Protein AF-A0A849R329-F1 (afdb_monomer)

pLDDT: mean 85.62, std 15.32, range [41.88, 97.62]

Solvent-accessible surface area (backbone atoms only — not comparable to full-atom values): 3050 Å² total; per-residue (Å²): 133,82,75,98,68,65,87,94,46,99,67,51,73,66,52,58,53,48,55,50,53,27,60,78,69,69,55,53,70,42,80,54,94,65,64,67,52,44,77,71,73,33,48,64,37,130

Structure (mmCIF, N/CA/C/O backbone):
data_AF-A0A849R329-F1
#
_entry.id   AF-A0A849R329-F1
#
loop_
_atom_site.group_PDB
_atom_site.id
_atom_site.type_symbol
_atom_site.label_atom_id
_atom_site.label_alt_id
_atom_site.label_comp_id
_atom_site.label_asym_id
_atom_site.label_entity_id
_atom_site.label_seq_id
_atom_site.pdbx_PDB_ins_code
_atom_site.Cartn_x
_atom_site.Cartn_y
_atom_site.Cartn_z
_atom_site.occupancy
_atom_site.B_iso_or_equiv
_atom_site.auth_seq_id
_atom_site.auth_comp_id
_atom_site.auth_asym_id
_atom_site.auth_atom_id
_atom_site.pdbx_PDB_model_num
ATOM 1 N N . MET A 1 1 ? -7.199 -14.468 -10.876 1.00 41.88 1 MET A N 1
ATOM 2 C CA . MET A 1 1 ? -7.263 -13.320 -11.806 1.00 41.88 1 MET A CA 1
ATOM 3 C C . MET A 1 1 ? -6.567 -12.160 -11.109 1.00 41.88 1 MET A C 1
ATOM 5 O O . MET A 1 1 ? -7.158 -11.570 -10.216 1.00 41.88 1 MET A O 1
ATOM 9 N N . LEU A 1 2 ? -5.274 -11.942 -11.374 1.00 50.44 2 LEU A N 1
ATOM 10 C CA . LEU A 1 2 ? -4.533 -10.853 -10.728 1.00 50.44 2 LEU A CA 1
ATOM 11 C C . LEU A 1 2 ? -5.054 -9.516 -11.280 1.00 50.44 2 LEU A C 1
ATOM 13 O O . LEU A 1 2 ? -5.207 -9.405 -12.500 1.00 50.44 2 LEU A O 1
ATOM 17 N N . PRO A 1 3 ? -5.397 -8.535 -10.428 1.00 50.25 3 PRO A N 1
ATOM 18 C CA . PRO A 1 3 ? -5.938 -7.272 -10.896 1.00 50.25 3 PRO A CA 1
ATOM 19 C C . PRO A 1 3 ? -4.909 -6.562 -11.774 1.00 50.25 3 PRO A C 1
ATOM 21 O O . PRO A 1 3 ? -3.727 -6.524 -11.453 1.00 50.25 3 PRO A O 1
ATOM 24 N N . ARG A 1 4 ? -5.393 -5.987 -12.872 1.0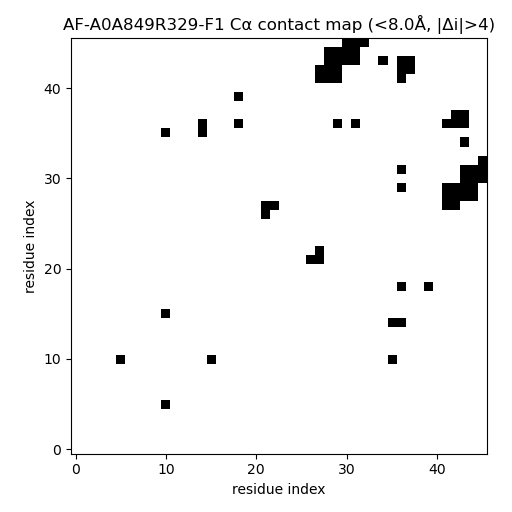0 55.78 4 ARG A N 1
ATOM 25 C CA . ARG A 1 4 ? -4.676 -5.248 -13.924 1.00 55.78 4 ARG A CA 1
ATOM 26 C C . ARG A 1 4 ? -4.093 -3.903 -13.446 1.00 55.78 4 ARG A C 1
ATOM 28 O O . ARG A 1 4 ? -4.251 -2.884 -14.103 1.00 55.78 4 ARG A O 1
ATOM 35 N N . ILE A 1 5 ? -3.527 -3.875 -12.252 1.00 57.50 5 ILE A N 1
ATOM 36 C CA . ILE A 1 5 ? -3.217 -2.675 -11.475 1.00 57.50 5 ILE A CA 1
ATOM 37 C C . ILE A 1 5 ? -1.687 -2.623 -11.347 1.00 57.50 5 ILE A C 1
ATOM 39 O O . ILE A 1 5 ? -1.062 -3.670 -11.423 1.00 57.50 5 ILE A O 1
ATOM 43 N N . PHE A 1 6 ? -1.092 -1.443 -11.173 1.00 60.50 6 PHE A N 1
ATOM 44 C CA . PHE A 1 6 ? 0.333 -1.180 -10.869 1.00 60.50 6 PHE A CA 1
ATOM 45 C C . PHE A 1 6 ? 1.234 -0.681 -12.008 1.00 60.50 6 PHE A C 1
ATOM 47 O O . PHE A 1 6 ? 2.306 -0.192 -11.695 1.00 60.50 6 PHE A O 1
ATOM 54 N N . ILE A 1 7 ? 0.838 -0.707 -13.289 1.00 56.00 7 ILE A N 1
ATOM 55 C CA . ILE A 1 7 ? 1.693 -0.118 -14.350 1.00 56.00 7 ILE A CA 1
ATOM 56 C C . ILE A 1 7 ? 1.601 1.416 -14.377 1.00 56.00 7 ILE A C 1
ATOM 58 O O . ILE A 1 7 ? 2.607 2.083 -14.582 1.00 56.00 7 ILE A O 1
ATOM 62 N N . ASP A 1 8 ? 0.419 1.978 -14.114 1.00 63.72 8 ASP A N 1
ATOM 63 C CA . ASP A 1 8 ? 0.197 3.433 -14.165 1.00 63.72 8 ASP A CA 1
ATOM 64 C C . ASP A 1 8 ? 0.424 4.138 -12.814 1.00 63.72 8 ASP A C 1
ATOM 66 O O . ASP A 1 8 ? 0.102 5.317 -12.664 1.00 63.72 8 ASP A O 1
ATOM 70 N N . LYS A 1 9 ? 0.919 3.421 -11.796 1.00 68.12 9 LYS A N 1
ATOM 71 C CA . LYS A 1 9 ? 1.153 3.965 -10.452 1.00 68.12 9 LYS A CA 1
ATOM 72 C C . LYS A 1 9 ? 2.597 3.729 -10.037 1.00 68.12 9 LYS A C 1
ATOM 74 O O . LYS A 1 9 ? 3.100 2.625 -10.204 1.00 68.12 9 LYS A O 1
ATOM 79 N N . ASP A 1 10 ? 3.222 4.753 -9.464 1.00 83.25 10 ASP A N 1
ATOM 80 C CA . ASP A 1 10 ? 4.613 4.728 -8.994 1.00 83.25 10 ASP A CA 1
ATOM 81 C C . ASP A 1 10 ? 4.742 3.976 -7.659 1.00 83.25 10 ASP A C 1
ATOM 83 O O . ASP A 1 10 ? 5.104 4.529 -6.625 1.00 83.25 10 ASP A O 1
ATOM 87 N N . PHE A 1 11 ? 4.336 2.707 -7.651 1.00 88.12 11 PHE A N 1
ATOM 88 C CA . PHE A 1 11 ? 4.463 1.848 -6.483 1.00 88.12 11 PHE A CA 1
ATOM 89 C C . PHE A 1 11 ? 5.812 1.155 -6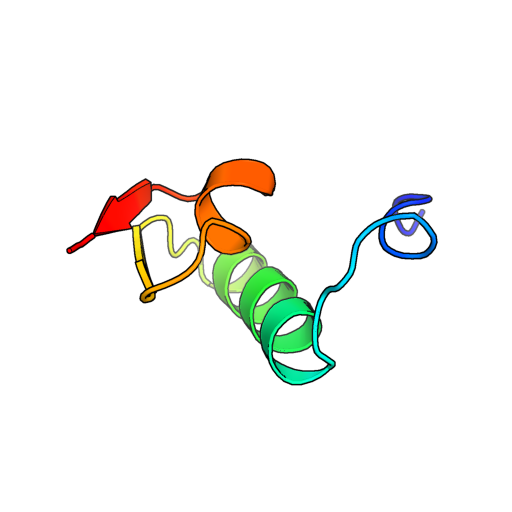.489 1.00 88.12 11 PHE A C 1
ATOM 91 O O . PHE A 1 11 ? 6.227 0.554 -7.485 1.00 88.12 11 PHE A O 1
ATOM 98 N N . SER A 1 12 ? 6.466 1.160 -5.335 1.00 89.50 12 SER A N 1
ATOM 99 C CA . SER A 1 12 ? 7.656 0.351 -5.144 1.00 89.50 12 SER A CA 1
ATOM 100 C C . SER A 1 12 ? 7.299 -1.140 -5.104 1.00 89.50 12 SER A C 1
ATOM 102 O O . SER A 1 12 ? 6.157 -1.555 -4.866 1.00 89.50 12 SER A O 1
ATOM 104 N N . PHE A 1 13 ? 8.314 -1.985 -5.277 1.00 89.12 13 PHE A N 1
ATOM 105 C CA . PHE A 1 13 ? 8.166 -3.420 -5.046 1.00 89.12 13 PHE A CA 1
ATOM 106 C C . PHE A 1 13 ? 7.699 -3.718 -3.608 1.00 89.12 13 PHE A C 1
ATOM 108 O O . PHE A 1 13 ? 6.851 -4.585 -3.395 1.00 89.12 13 PHE A O 1
ATOM 115 N N . THR A 1 14 ? 8.203 -2.961 -2.629 1.00 91.81 14 THR A N 1
ATOM 116 C CA . THR A 1 14 ? 7.839 -3.096 -1.213 1.00 91.81 14 THR A CA 1
ATOM 117 C C . THR A 1 14 ? 6.363 -2.789 -0.970 1.00 91.81 14 THR A C 1
ATOM 119 O O . THR A 1 14 ? 5.714 -3.513 -0.212 1.00 91.81 14 THR A O 1
ATOM 122 N N . ASP A 1 15 ? 5.806 -1.783 -1.651 1.00 91.44 15 ASP A N 1
ATOM 123 C CA . ASP A 1 15 ? 4.377 -1.453 -1.569 1.00 91.44 15 ASP A CA 1
ATOM 124 C C . ASP A 1 15 ? 3.527 -2.630 -2.054 1.00 91.44 15 ASP A C 1
ATOM 126 O O . ASP A 1 15 ? 2.627 -3.094 -1.353 1.00 91.44 15 ASP A O 1
ATOM 130 N N . CYS A 1 16 ? 3.880 -3.195 -3.214 1.00 91.75 16 CYS A N 1
ATOM 131 C CA . CYS A 1 16 ? 3.177 -4.337 -3.798 1.00 91.75 16 CYS A CA 1
ATOM 132 C C . CYS A 1 16 ? 3.155 -5.556 -2.865 1.00 91.75 16 CYS A C 1
ATOM 134 O O . CYS A 1 16 ? 2.098 -6.157 -2.657 1.00 91.75 16 CYS A O 1
ATOM 136 N N . VAL A 1 17 ? 4.306 -5.911 -2.283 1.00 94.06 17 VAL A N 1
ATOM 137 C CA . VAL A 1 17 ? 4.400 -7.029 -1.330 1.00 94.06 17 VAL A CA 1
ATOM 138 C C . VAL A 1 17 ? 3.561 -6.743 -0.085 1.00 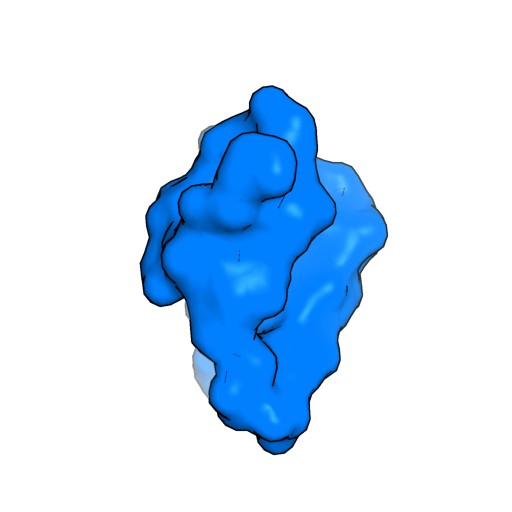94.06 17 VAL A C 1
ATOM 140 O O . VAL A 1 17 ? 2.790 -7.602 0.350 1.00 94.06 17 VAL A O 1
ATOM 143 N N . SER A 1 18 ? 3.646 -5.523 0.445 1.00 94.81 18 SER A N 1
ATOM 144 C CA . SER A 1 18 ? 2.878 -5.104 1.621 1.00 94.81 18 SER A CA 1
ATOM 145 C C . SER A 1 18 ? 1.372 -5.218 1.377 1.00 94.81 18 SER A C 1
ATOM 147 O O . SER A 1 18 ? 0.659 -5.761 2.218 1.00 94.81 18 SER A O 1
ATOM 149 N N . PHE A 1 19 ? 0.875 -4.807 0.206 1.00 93.88 19 PHE A N 1
ATOM 150 C CA . PHE A 1 19 ? -0.548 -4.917 -0.130 1.00 93.88 19 PHE A CA 1
ATOM 151 C C . PHE A 1 19 ? -1.051 -6.362 -0.134 1.00 93.88 19 PHE A C 1
ATOM 153 O O . PHE A 1 19 ? -2.170 -6.616 0.320 1.00 93.88 19 PHE A O 1
ATOM 160 N N . VAL A 1 20 ? -0.255 -7.300 -0.656 1.00 95.00 20 VAL A N 1
ATOM 161 C CA . VAL A 1 20 ? -0.615 -8.726 -0.680 1.00 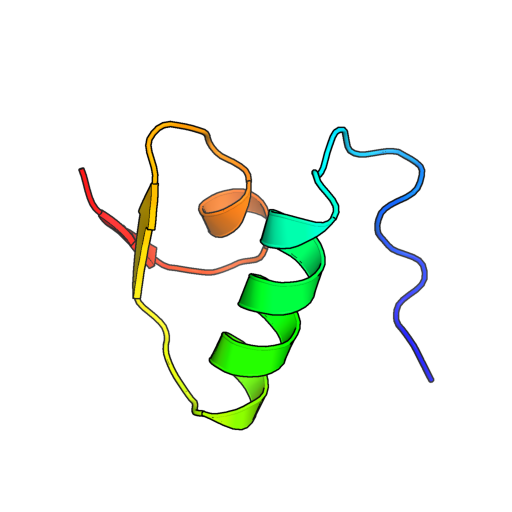95.00 20 VAL A CA 1
ATOM 162 C C . VAL A 1 20 ? -0.651 -9.278 0.740 1.00 95.00 20 VAL A C 1
ATOM 164 O O . VAL A 1 20 ? -1.685 -9.801 1.154 1.00 95.00 20 VAL A O 1
ATOM 167 N N . VAL A 1 21 ? 0.417 -9.072 1.514 1.00 96.38 21 VAL A N 1
ATOM 168 C CA . VAL A 1 21 ? 0.510 -9.547 2.904 1.00 96.38 21 VAL A CA 1
ATOM 169 C C . VAL A 1 21 ? -0.629 -8.986 3.754 1.00 96.38 21 VAL A C 1
ATOM 171 O O . VAL A 1 21 ? -1.298 -9.730 4.466 1.00 96.38 21 VAL A O 1
ATOM 174 N N . MET A 1 22 ? -0.906 -7.685 3.653 1.00 96.44 22 MET A N 1
ATOM 175 C CA . MET A 1 22 ? -1.989 -7.058 4.408 1.00 96.44 22 MET A CA 1
ATOM 176 C C . MET A 1 22 ? -3.358 -7.644 4.054 1.00 96.44 22 MET A C 1
ATOM 178 O O . MET A 1 22 ? -4.171 -7.865 4.949 1.00 96.44 22 MET A O 1
ATOM 182 N N . ARG A 1 23 ? -3.617 -7.936 2.774 1.00 95.19 23 ARG A N 1
ATOM 183 C CA . ARG A 1 23 ? -4.877 -8.564 2.342 1.00 95.19 23 ARG A CA 1
ATOM 184 C C . ARG A 1 23 ? -5.015 -9.987 2.861 1.00 95.19 23 ARG A C 1
ATOM 186 O O . ARG A 1 23 ? -6.081 -10.326 3.368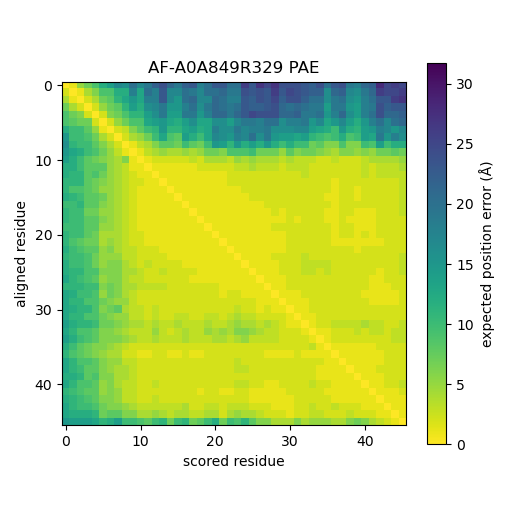 1.00 95.19 23 ARG A O 1
ATOM 193 N N . GLU A 1 24 ? -3.962 -10.791 2.755 1.00 97.25 24 GLU A N 1
ATOM 194 C CA . GLU A 1 24 ? -3.970 -12.179 3.232 1.00 97.25 24 GLU A CA 1
ATOM 195 C C . GLU A 1 24 ? -4.125 -12.260 4.754 1.00 97.25 24 GLU A C 1
ATOM 197 O O . GLU A 1 24 ? -4.834 -13.126 5.260 1.00 97.25 24 GLU A O 1
ATOM 202 N N . MET A 1 25 ? -3.535 -11.308 5.479 1.00 97.62 25 MET A N 1
ATOM 203 C CA . MET A 1 25 ? -3.569 -11.252 6.942 1.00 97.62 25 MET A CA 1
ATOM 204 C C . MET A 1 25 ? -4.751 -10.441 7.502 1.00 97.62 25 MET A C 1
ATOM 206 O O . MET A 1 25 ? -4.889 -10.314 8.717 1.00 97.62 25 MET A O 1
ATOM 210 N N . GLY A 1 26 ? -5.601 -9.860 6.648 1.00 96.69 26 GLY A N 1
ATOM 211 C CA . GLY A 1 26 ? -6.734 -9.029 7.073 1.00 96.69 26 GLY A CA 1
ATOM 212 C C . GLY A 1 26 ? -6.345 -7.707 7.754 1.00 96.69 26 GLY A C 1
ATOM 213 O O . GLY A 1 26 ? -7.154 -7.127 8.483 1.00 96.69 26 GLY A O 1
ATOM 214 N N . ILE A 1 27 ? -5.126 -7.217 7.522 1.00 97.50 27 ILE A N 1
ATOM 215 C CA . ILE A 1 27 ? -4.612 -5.957 8.065 1.00 97.50 27 ILE A CA 1
ATOM 216 C C . ILE A 1 27 ? -5.194 -4.797 7.255 1.00 97.50 27 ILE A C 1
ATOM 218 O O . ILE A 1 27 ? -5.086 -4.751 6.030 1.00 97.50 27 ILE A O 1
ATOM 222 N N . LYS A 1 28 ? -5.816 -3.841 7.949 1.00 96.50 28 LYS A N 1
ATOM 223 C CA . LYS A 1 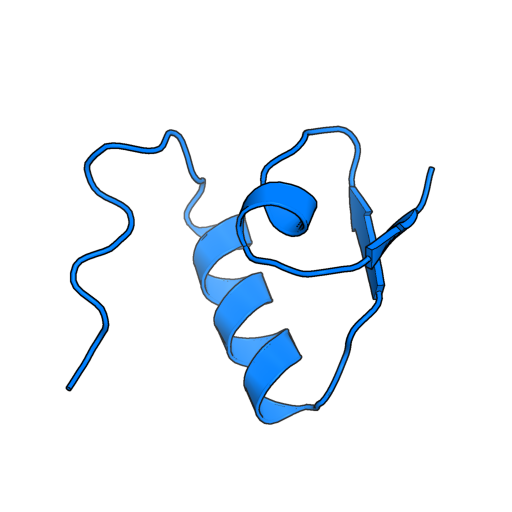28 ? -6.507 -2.704 7.318 1.00 96.50 28 LYS A CA 1
ATOM 224 C C . LYS A 1 28 ? -5.768 -1.383 7.450 1.00 96.50 28 LYS A C 1
ATOM 226 O O . LYS A 1 28 ? -6.053 -0.475 6.679 1.00 96.50 28 LYS A O 1
ATOM 231 N N . GLU A 1 29 ? -4.866 -1.265 8.417 1.00 97.19 29 GLU A N 1
ATOM 232 C CA . GLU A 1 29 ? -4.190 -0.013 8.745 1.00 97.19 29 GLU A CA 1
ATOM 233 C C . GLU A 1 29 ? -2.707 -0.096 8.372 1.00 97.19 29 GLU A C 1
ATOM 235 O O . GLU A 1 29 ? -2.065 -1.107 8.652 1.00 97.19 29 GLU A O 1
ATOM 240 N N . ALA A 1 30 ? -2.173 0.950 7.743 1.00 95.94 30 ALA A N 1
ATOM 241 C CA . ALA A 1 30 ? -0.761 1.059 7.384 1.00 95.94 30 ALA A CA 1
ATOM 242 C C . ALA A 1 30 ? -0.199 2.398 7.856 1.00 95.94 30 ALA A C 1
ATOM 244 O O . ALA A 1 30 ? -0.811 3.441 7.640 1.00 95.94 30 ALA A O 1
ATOM 245 N N . PHE A 1 31 ? 0.980 2.367 8.467 1.00 95.25 31 PHE A N 1
ATOM 246 C CA . PHE A 1 31 ? 1.762 3.563 8.752 1.00 95.25 31 PHE A CA 1
ATOM 247 C C . PHE A 1 31 ? 2.667 3.830 7.549 1.00 95.25 31 PHE A C 1
ATOM 249 O O . PHE A 1 31 ? 3.560 3.034 7.256 1.00 95.25 31 PHE A O 1
ATOM 256 N N . ALA A 1 32 ? 2.393 4.908 6.822 1.00 90.25 32 ALA A N 1
ATOM 257 C CA . ALA A 1 32 ? 3.112 5.265 5.605 1.00 90.25 32 ALA A CA 1
ATOM 258 C C . ALA A 1 32 ? 3.122 6.786 5.441 1.00 90.25 32 ALA A C 1
ATOM 260 O O . ALA A 1 32 ? 2.183 7.465 5.854 1.00 90.25 32 ALA A O 1
ATOM 261 N N . LEU A 1 33 ? 4.176 7.3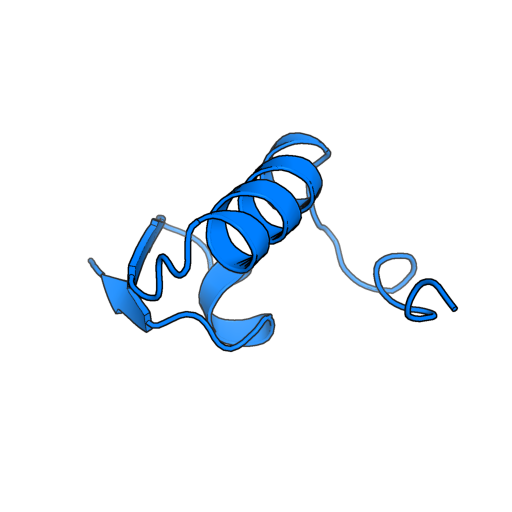14 4.819 1.00 89.25 33 LEU A N 1
ATOM 262 C CA . LEU A 1 33 ? 4.350 8.756 4.616 1.00 89.25 33 LEU A C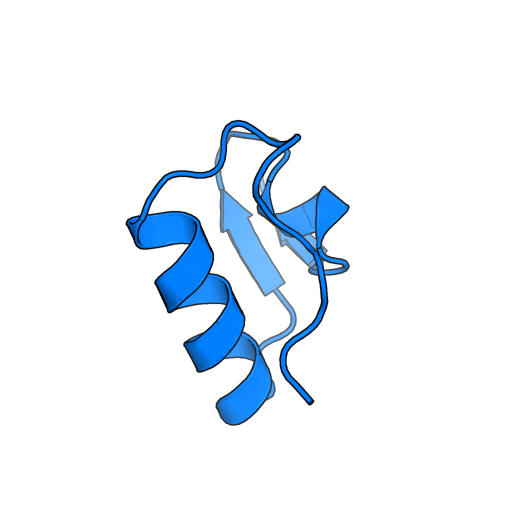A 1
ATOM 263 C C . LEU A 1 33 ? 3.789 9.241 3.269 1.00 89.25 33 LEU A C 1
ATOM 265 O O . LEU A 1 33 ? 3.497 10.424 3.114 1.00 89.25 33 LEU A O 1
ATOM 269 N N . ASP A 1 34 ? 3.618 8.334 2.307 1.00 88.69 34 ASP A N 1
ATOM 270 C CA . ASP A 1 34 ? 3.042 8.599 0.987 1.00 88.69 34 ASP A CA 1
ATOM 271 C C . ASP A 1 34 ? 1.612 8.059 0.868 1.00 88.69 34 ASP A C 1
ATOM 273 O O . ASP A 1 34 ? 1.113 7.366 1.745 1.00 88.69 34 ASP A O 1
ATOM 277 N N . GLN A 1 35 ? 0.929 8.360 -0.231 1.00 89.56 35 GLN A N 1
ATOM 278 C CA . GLN A 1 35 ? -0.484 8.015 -0.406 1.00 89.56 35 GLN A CA 1
ATOM 279 C C . GLN A 1 35 ? -0.715 6.621 -1.019 1.00 89.56 35 GLN A C 1
ATOM 281 O O . GLN A 1 35 ? -1.845 6.301 -1.398 1.00 89.56 35 GLN A O 1
ATOM 286 N N . HIS A 1 36 ? 0.304 5.767 -1.158 1.00 91.44 36 HIS A N 1
ATOM 287 C CA . HIS A 1 36 ? 0.160 4.511 -1.906 1.00 91.44 36 HIS A CA 1
ATOM 288 C C . HIS A 1 36 ? -0.834 3.549 -1.238 1.00 91.44 36 HIS A C 1
ATOM 290 O O . HIS A 1 36 ? -1.685 2.950 -1.903 1.00 91.44 36 HIS A O 1
ATOM 296 N N . PHE A 1 37 ? -0.797 3.462 0.093 1.00 91.94 37 PHE A N 1
ATOM 297 C CA . PHE A 1 37 ? -1.668 2.575 0.867 1.00 91.94 37 PHE A CA 1
ATOM 298 C C . PHE A 1 37 ? -3.126 3.049 0.880 1.00 91.94 37 PHE A C 1
ATOM 300 O O . PHE A 1 37 ? -4.040 2.240 0.697 1.00 91.94 37 PHE A O 1
ATOM 307 N N . SER A 1 38 ? -3.362 4.357 1.003 1.00 92.88 38 SER A N 1
ATOM 308 C CA . SER A 1 38 ? -4.717 4.920 0.930 1.00 92.88 38 SER A CA 1
ATOM 309 C C .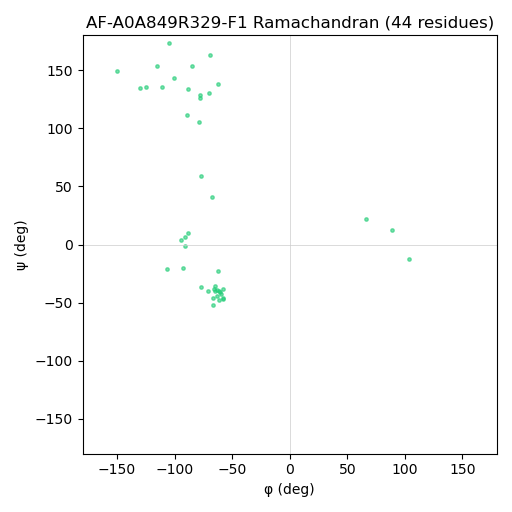 SER A 1 38 ? -5.337 4.750 -0.461 1.00 92.88 38 SER A C 1
ATOM 311 O O . SER A 1 38 ? -6.502 4.363 -0.574 1.00 92.88 38 SER A O 1
ATOM 313 N N . GLN A 1 39 ? -4.553 4.896 -1.533 1.00 91.25 39 GLN A N 1
ATOM 314 C CA . GLN A 1 39 ? -4.998 4.618 -2.906 1.00 91.25 39 GLN A CA 1
ATOM 315 C C . GLN A 1 39 ? -5.393 3.156 -3.163 1.00 91.25 39 GLN A C 1
ATOM 317 O O . GLN A 1 39 ? -6.122 2.875 -4.119 1.00 91.25 39 GLN A O 1
ATOM 322 N N . MET A 1 40 ? -4.887 2.228 -2.351 1.00 91.12 40 MET A N 1
ATOM 323 C CA . MET A 1 40 ? -5.205 0.801 -2.423 1.00 91.12 40 MET A CA 1
ATOM 324 C C . MET A 1 40 ? -6.334 0.386 -1.472 1.00 91.12 40 MET A C 1
ATOM 326 O O . MET A 1 40 ? -6.687 -0.798 -1.429 1.00 91.12 40 MET A O 1
ATOM 330 N N . GLY A 1 41 ? -6.933 1.355 -0.768 1.00 91.38 41 GLY A N 1
ATOM 331 C CA . GLY A 1 41 ? -8.080 1.164 0.117 1.00 91.38 41 GLY A CA 1
ATOM 332 C C . GLY A 1 41 ? -7.719 0.819 1.563 1.00 91.38 41 GLY A C 1
ATOM 333 O O . GLY A 1 41 ? -8.603 0.409 2.314 1.00 91.38 41 GLY A O 1
ATOM 334 N N . PHE A 1 42 ? -6.453 0.963 1.961 1.00 94.88 42 PHE A N 1
ATOM 335 C CA . PHE A 1 42 ? -6.036 0.808 3.355 1.00 94.88 42 PHE A CA 1
ATOM 336 C C . PHE A 1 42 ? -6.221 2.116 4.136 1.00 94.88 42 PHE A C 1
ATOM 338 O O . PHE A 1 42 ? -6.171 3.214 3.581 1.00 94.88 42 PHE A O 1
ATOM 345 N N . VAL A 1 43 ? -6.413 2.006 5.450 1.00 96.44 43 VAL A N 1
ATOM 346 C CA . VAL A 1 43 ? -6.438 3.151 6.363 1.00 96.44 43 VAL A CA 1
ATOM 347 C C . VAL A 1 43 ? -5.002 3.573 6.632 1.00 96.44 43 VAL A C 1
ATOM 349 O O . VAL A 1 43 ? -4.276 2.917 7.376 1.00 96.44 43 VAL A O 1
ATOM 352 N N . GLN A 1 44 ? -4.591 4.678 6.029 1.00 94.88 44 GLN A N 1
ATOM 353 C CA . GLN A 1 44 ? -3.277 5.237 6.284 1.00 94.88 44 GLN A CA 1
ATOM 354 C C . GLN A 1 44 ? -3.265 5.996 7.614 1.00 94.88 44 GLN A C 1
ATOM 356 O O . GLN A 1 44 ? -4.124 6.847 7.859 1.00 94.88 44 GLN A O 1
ATOM 361 N N . LYS A 1 45 ? -2.300 5.673 8.472 1.00 93.12 45 LYS A N 1
ATOM 362 C CA . LYS A 1 45 ? -2.037 6.376 9.727 1.00 93.12 45 LYS A CA 1
ATOM 363 C C . LYS A 1 45 ? -0.855 7.338 9.545 1.00 93.12 45 LYS A C 1
ATOM 365 O O . LYS A 1 45 ? 0.055 6.992 8.788 1.00 93.12 45 LYS A O 1
ATOM 370 N N . PRO A 1 46 ? -0.907 8.517 10.194 1.00 82.62 46 PRO A N 1
ATOM 371 C CA . PRO A 1 46 ? 0.223 9.439 10.263 1.00 82.62 46 PRO A CA 1
ATOM 372 C C . PRO A 1 46 ? 1.372 8.822 11.045 1.00 82.62 46 PRO A C 1
ATOM 374 O O . PRO A 1 46 ? 1.052 8.011 11.948 1.00 82.62 46 PRO A O 1
#

Nearest PDB structures (foldseek):
  5ehk-assembly1_B  TM=4.404E-01  e=5.345E+00  Microbispora corallina

Mean predicted aligned error: 5.53 Å

Radius of gyration: 10.32 Å; Cα contacts (8 Å, |Δi|>4): 35; chains: 1; bounding box: 16×23×25 Å

Sequence (46 aa):
MLPRIFIDKDFSFTDCVSFVVMREMGIKEAFALDQHFSQMGFVQKP

Secondary structure (DSSP, 8-state):
---S-SSSS---HHHHHHHHHHHHTT--EEE-SSSHHHHTT-EEE-

Foldseek 3Di:
DPDPDDPVDPDDPVLVVVLVVCVVVVNQEDADPDCSSVVSRGHYDD